Protein AF-I1C2A1-F1 (afdb_monomer)

Radius of gyration: 13.65 Å; Cα contacts (8 Å, |Δi|>4): 162; chains: 1; bounding box: 31×39×34 Å

Secondary structure (DSSP, 8-state):
--TT----SEE--TT-S-GGG--EEEEE-GGGHHHHHHHHHHTT-TTTEEEEEE---SS--HHHHHHHHTT-TT-SEEEEEESS-TTSTTHHHHHHHHTTTSPTT-EEEEE-

Organism: Rhizopus delemar (strain RA 99-880 / ATCC MYA-4621 / FGSC 9543 / NRRL 43880) (NCBI:txid246409)

Solvent-accessible surface area (backbone atoms only — not comparable to full-atom values): 6519 Å² total; per-residue (Å²): 130,59,93,96,60,74,90,59,48,53,43,72,46,85,81,51,88,51,45,75,57,18,40,33,39,36,37,28,55,72,76,60,48,62,57,52,52,52,52,35,56,78,67,69,34,56,60,34,43,43,57,31,37,43,72,37,73,75,73,68,52,61,69,57,50,49,60,56,54,67,57,37,76,56,38,62,37,36,30,49,43,48,76,48,49,70,95,38,79,58,44,78,67,45,52,70,55,49,60,74,75,47,67,86,95,23,74,49,78,49,61,99

Foldseek 3Di:
DDPPDDDDQKDWAPLAPALALAQEEEEEEPDCLVVVVVVCVVVVCSHHYIYMYRDDLPPPPLVSVLVRVVSNPNHQAYEYEDADDCVDDCNVSVVVSVCVRDDPPRYDYDYD

Mean predicted aligned error: 3.26 Å

Nearest PDB structures (foldseek):
  6kma-assembly1_B  TM=9.315E-01  e=1.094E-09  Vibrio vulnificus CMCP6
  6km9-assembly1_A  TM=9.283E-01  e=1.025E-09  Vibrio vulnificus CMCP6
  6kma-assembly2_D  TM=9.267E-01  e=1.846E-09  Vibrio vulnificus CMCP6
  6kma-a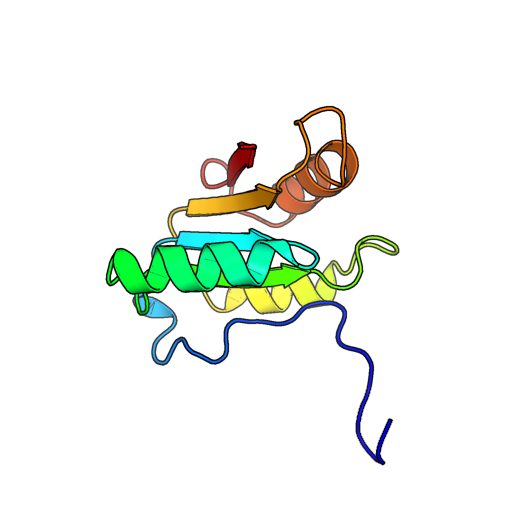ssembly1_A  TM=9.276E-01  e=1.971E-09  Vibrio vulnificus CMCP6
  6kma-assembly2_C  TM=9.287E-01  e=4.320E-09  Vibrio vulnificus CMCP6

InterPro domains:
  IPR011603 2-oxoglutarate dehydrogenase E1 component [PTHR23152] (1-105)
  IPR031717 2-oxoglutarate dehydrogenase E1 component/KDG, C-terminal [PF16870] (1-104)
  IPR042179 Multifunctional 2-oxoglutarate metabolism enzyme, C-terminal domain superfamily [G3DSA:3.40.50.11610] (4-111)

pLDDT: mean 94.22, std 5.79, range [63.91, 98.56]

Structure (mmCIF, N/CA/C/O backbone):
data_AF-I1C2A1-F1
#
_entry.id   AF-I1C2A1-F1
#
loop_
_atom_site.group_PDB
_atom_site.id
_atom_site.type_symbol
_atom_site.label_atom_id
_atom_site.label_alt_id
_atom_site.label_comp_id
_atom_site.label_asym_id
_atom_site.label_entity_id
_atom_site.label_seq_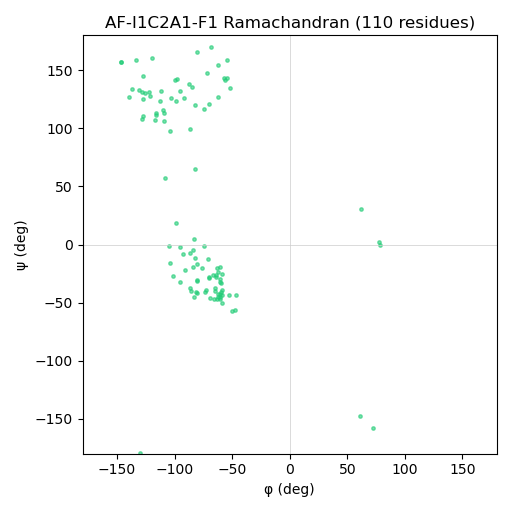id
_atom_site.pdbx_PDB_ins_code
_atom_site.Cartn_x
_atom_site.Cartn_y
_atom_site.Cartn_z
_atom_site.occupancy
_atom_site.B_iso_or_equiv
_atom_site.auth_seq_id
_atom_site.auth_comp_id
_atom_site.auth_asym_id
_atom_site.auth_atom_id
_atom_site.pdbx_PDB_model_num
ATOM 1 N N . MET A 1 1 ? 4.092 -20.909 -12.508 1.00 74.25 1 MET A N 1
ATOM 2 C CA . MET A 1 1 ? 2.698 -20.421 -12.425 1.00 74.25 1 MET A CA 1
ATOM 3 C C . MET A 1 1 ? 1.775 -21.573 -12.773 1.00 74.25 1 MET A C 1
ATOM 5 O O . MET A 1 1 ? 2.049 -22.255 -13.753 1.00 74.25 1 MET A O 1
ATOM 9 N N . GLY A 1 2 ? 0.771 -21.849 -11.939 1.00 92.56 2 GLY A N 1
ATOM 10 C CA . GLY A 1 2 ? -0.219 -22.896 -12.210 1.00 92.56 2 GLY A CA 1
ATOM 11 C C . GLY A 1 2 ? -1.309 -22.411 -13.177 1.00 92.56 2 GLY A C 1
ATOM 12 O O . GLY A 1 2 ? -1.424 -21.200 -13.399 1.00 92.56 2 GLY A O 1
ATOM 13 N N . PRO A 1 3 ? -2.119 -23.318 -13.747 1.00 95.44 3 PRO A N 1
ATOM 14 C CA . PRO A 1 3 ? -3.258 -22.941 -14.581 1.00 95.44 3 PRO A CA 1
ATOM 15 C C . PRO A 1 3 ? -4.175 -21.933 -13.869 1.00 95.44 3 PRO A C 1
ATOM 17 O O . PRO A 1 3 ? -4.473 -22.098 -12.689 1.00 95.44 3 PRO A O 1
ATOM 20 N N . GLY A 1 4 ? -4.597 -20.877 -14.572 1.00 94.38 4 GLY A N 1
ATOM 21 C CA . GLY A 1 4 ? -5.476 -19.833 -14.022 1.00 94.38 4 GLY A CA 1
ATOM 22 C C . GLY A 1 4 ? -4.800 -18.796 -13.116 1.00 94.38 4 GLY A C 1
ATOM 23 O O . GLY A 1 4 ? -5.485 -17.916 -12.607 1.00 94.38 4 GLY A O 1
ATOM 24 N N . THR A 1 5 ? -3.479 -18.859 -12.920 1.00 96.44 5 THR A N 1
ATOM 25 C CA . THR A 1 5 ? -2.744 -17.845 -12.145 1.00 96.44 5 THR A CA 1
ATOM 26 C C . THR A 1 5 ? -2.084 -16.824 -13.066 1.00 96.44 5 THR A C 1
ATOM 28 O O . THR A 1 5 ? -1.569 -17.173 -14.128 1.00 96.44 5 THR A O 1
ATOM 31 N N . SER A 1 6 ? -2.073 -15.561 -12.647 1.00 96.19 6 SER A N 1
ATOM 32 C CA . SER A 1 6 ? -1.363 -14.467 -13.309 1.00 96.19 6 SER A CA 1
ATOM 33 C C . SER A 1 6 ? -0.586 -13.657 -12.278 1.00 96.19 6 SER A C 1
ATOM 35 O O . SER A 1 6 ? -0.911 -13.680 -11.088 1.00 96.19 6 SER A O 1
ATOM 37 N N . PHE A 1 7 ? 0.426 -12.923 -12.735 1.00 96.75 7 PHE A N 1
ATOM 38 C CA . PHE A 1 7 ? 1.000 -11.853 -11.932 1.00 96.75 7 PHE A CA 1
ATOM 39 C C . PHE A 1 7 ? -0.098 -10.847 -11.551 1.00 96.75 7 PHE A C 1
ATOM 41 O O . PHE A 1 7 ? -1.022 -10.604 -12.333 1.00 96.75 7 PHE A O 1
ATOM 48 N N . GLN A 1 8 ? -0.008 -10.321 -10.334 1.00 97.38 8 GLN A N 1
ATOM 49 C CA . GLN A 1 8 ? -0.938 -9.343 -9.784 1.00 97.38 8 GLN A CA 1
ATOM 50 C C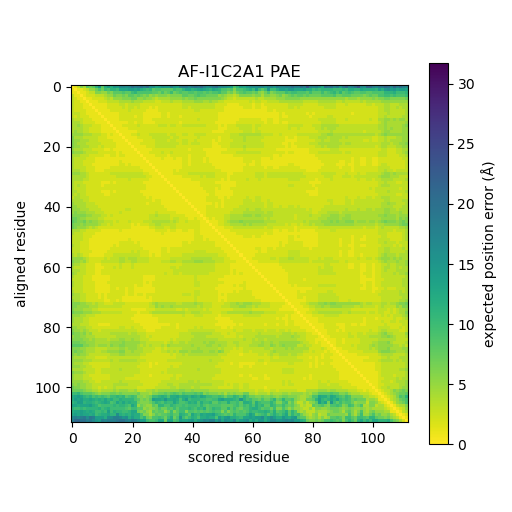 . GLN A 1 8 ? -0.143 -8.061 -9.508 1.00 97.38 8 GLN A C 1
ATOM 52 O O . GLN A 1 8 ? 0.646 -8.052 -8.563 1.00 97.38 8 GLN A O 1
ATOM 57 N N . PRO A 1 9 ? -0.320 -6.995 -10.310 1.00 98.06 9 PRO A N 1
ATOM 58 C CA . PRO A 1 9 ? 0.416 -5.738 -10.145 1.00 98.06 9 PRO A CA 1
ATOM 59 C C . PRO A 1 9 ? 0.191 -5.066 -8.786 1.00 98.06 9 PRO A C 1
ATOM 61 O O . PRO A 1 9 ? 1.067 -4.375 -8.267 1.00 98.06 9 PRO A O 1
ATOM 64 N N . VAL A 1 10 ? -0.994 -5.279 -8.212 1.00 98.50 10 VAL A N 1
ATOM 65 C CA . VAL A 1 10 ? -1.402 -4.789 -6.897 1.00 98.50 10 VAL A CA 1
ATOM 66 C C . VAL A 1 10 ? -1.997 -5.954 -6.124 1.00 98.50 10 VAL A C 1
ATOM 68 O O . VAL A 1 10 ? -2.838 -6.687 -6.644 1.00 98.50 10 VAL A O 1
ATOM 71 N N . LEU A 1 11 ? -1.578 -6.106 -4.875 1.00 98.38 11 LEU A N 1
ATOM 72 C CA . LEU A 1 11 ? -2.138 -7.070 -3.942 1.00 98.38 11 LEU A CA 1
ATOM 73 C C . LEU A 1 11 ? -2.784 -6.314 -2.787 1.00 98.38 11 LEU A C 1
ATOM 75 O O . LEU A 1 11 ? -2.102 -5.661 -1.996 1.00 98.38 11 LEU A O 1
ATOM 79 N N . GLY A 1 12 ? -4.110 -6.395 -2.726 1.00 98.00 12 GLY A N 1
ATOM 80 C CA . GLY A 1 12 ? -4.899 -5.869 -1.620 1.00 98.00 12 GLY A CA 1
ATOM 81 C C . GLY A 1 12 ? -4.685 -6.640 -0.321 1.00 98.00 12 GLY A C 1
ATOM 82 O O . GLY A 1 12 ? -4.095 -7.724 -0.301 1.00 98.00 12 GLY A O 1
ATOM 83 N N . ASP A 1 13 ? -5.211 -6.092 0.769 1.00 97.81 13 ASP A N 1
ATOM 84 C CA . ASP A 1 13 ? -5.104 -6.716 2.082 1.00 97.81 13 ASP A CA 1
ATOM 85 C C . ASP A 1 13 ? -6.239 -7.721 2.316 1.00 97.81 13 ASP A C 1
ATOM 87 O O . ASP A 1 13 ? -7.355 -7.350 2.683 1.00 97.81 13 ASP A O 1
ATOM 91 N N . SER A 1 14 ? -5.956 -9.012 2.129 1.00 95.69 14 SER A N 1
ATOM 92 C CA . SER A 1 14 ? -6.938 -10.084 2.341 1.00 95.69 14 SER A CA 1
ATOM 93 C C . SER A 1 14 ? -7.231 -10.382 3.814 1.00 95.69 14 SER A C 1
ATOM 95 O O . SER A 1 14 ? -8.007 -11.289 4.100 1.00 95.69 14 SER A O 1
ATOM 97 N N . THR A 1 15 ? -6.581 -9.686 4.752 1.00 95.75 15 THR A N 1
ATOM 98 C CA . THR A 1 15 ? -6.812 -9.859 6.193 1.00 95.75 15 THR A CA 1
ATOM 99 C C . THR A 1 15 ? -7.860 -8.900 6.758 1.00 95.75 15 THR A C 1
ATOM 101 O O . THR A 1 15 ? -8.246 -9.069 7.914 1.00 95.75 15 THR A O 1
ATOM 104 N N . ILE A 1 16 ? -8.320 -7.932 5.954 1.00 97.31 16 ILE A N 1
ATOM 105 C CA . ILE A 1 16 ? -9.418 -7.017 6.280 1.00 97.31 16 ILE A CA 1
ATOM 106 C C . ILE A 1 16 ? -10.754 -7.706 6.002 1.00 97.31 16 ILE A C 1
ATOM 108 O O . ILE A 1 16 ? -11.039 -8.073 4.863 1.00 97.31 16 ILE A O 1
ATOM 112 N N . GLU A 1 17 ? -11.582 -7.844 7.036 1.00 95.62 17 GLU A N 1
ATOM 113 C CA . GLU A 1 17 ? -12.921 -8.440 6.921 1.00 95.62 17 GLU A CA 1
ATOM 114 C C . GLU A 1 17 ? -13.987 -7.405 6.528 1.00 95.62 17 GLU A C 1
ATOM 116 O O . GLU A 1 17 ? -14.863 -7.700 5.716 1.00 95.62 17 GLU A O 1
ATOM 121 N N . ASP A 1 18 ? -13.882 -6.180 7.053 1.00 96.62 18 ASP A N 1
ATOM 122 C CA . ASP A 1 18 ? -14.795 -5.070 6.772 1.00 96.62 18 ASP A CA 1
ATOM 123 C C . ASP A 1 18 ? -14.006 -3.824 6.349 1.00 96.62 18 ASP A C 1
ATOM 125 O O . ASP A 1 18 ? -13.358 -3.157 7.158 1.00 96.62 18 ASP A O 1
ATOM 129 N N . THR A 1 19 ? -14.071 -3.483 5.061 1.00 96.81 19 THR A N 1
ATOM 130 C CA . THR A 1 19 ? -13.347 -2.330 4.511 1.00 96.81 19 THR A CA 1
ATOM 131 C C . THR A 1 19 ? -13.915 -0.985 4.964 1.00 96.81 19 THR A C 1
ATOM 133 O O . THR A 1 19 ? -13.248 0.036 4.788 1.00 96.81 19 THR A O 1
ATOM 136 N N . SER A 1 20 ? -15.109 -0.954 5.567 1.00 96.44 20 SER A N 1
ATOM 137 C CA . SER A 1 20 ? -15.702 0.268 6.119 1.00 96.44 20 SER A CA 1
ATOM 138 C C . SER A 1 20 ? -15.076 0.697 7.452 1.00 96.44 20 SER A C 1
ATOM 140 O O . SER A 1 20 ? -15.148 1.876 7.790 1.00 96.44 20 SER A O 1
ATOM 142 N N . GLN A 1 21 ? -14.411 -0.221 8.167 1.00 96.94 21 GLN A N 1
ATOM 143 C CA . GLN A 1 21 ? -13.662 0.072 9.399 1.00 96.94 21 GLN A CA 1
ATOM 144 C C . GLN A 1 21 ? -12.258 0.627 9.128 1.00 96.94 21 GLN A C 1
ATOM 146 O O . GLN A 1 21 ? -11.585 1.108 10.043 1.00 96.94 21 GLN A O 1
ATOM 151 N N . VAL A 1 22 ? -11.793 0.552 7.878 1.00 97.81 22 VAL A N 1
ATOM 152 C CA . VAL A 1 22 ? -10.446 0.979 7.510 1.00 97.81 22 VAL A CA 1
ATOM 153 C C . VAL A 1 22 ? -10.369 2.500 7.496 1.00 97.81 22 VAL A C 1
ATOM 155 O O . VAL A 1 22 ? -10.987 3.172 6.674 1.00 97.81 22 VAL A O 1
ATOM 158 N N . GLU A 1 23 ? -9.537 3.034 8.383 1.00 96.62 23 GLU A N 1
ATOM 159 C CA . GLU A 1 23 ? -9.247 4.463 8.502 1.00 96.62 23 GLU A CA 1
ATOM 160 C C . GLU A 1 23 ? -7.978 4.833 7.724 1.00 96.62 23 GLU A C 1
ATOM 162 O O . GLU A 1 23 ? -7.883 5.934 7.175 1.00 96.62 23 GLU A O 1
ATOM 167 N N . LYS A 1 24 ? -7.015 3.903 7.643 1.00 96.62 24 LYS A N 1
ATOM 168 C CA . LYS A 1 24 ? -5.711 4.110 7.006 1.00 96.62 24 LYS A CA 1
ATOM 169 C C . LYS A 1 24 ? -5.383 3.017 5.993 1.00 96.62 24 LYS A C 1
ATOM 171 O O . LYS A 1 24 ? -5.421 1.833 6.318 1.00 96.62 24 LYS A O 1
ATOM 176 N N . VAL A 1 25 ? -4.963 3.411 4.796 1.00 97.69 25 VAL A N 1
ATOM 177 C CA . VAL A 1 25 ? -4.430 2.499 3.773 1.00 97.69 25 VAL A CA 1
ATOM 178 C C . VAL A 1 25 ? -2.948 2.786 3.579 1.00 97.69 25 VAL A C 1
ATOM 180 O O . VAL A 1 25 ? -2.570 3.911 3.270 1.00 97.69 25 VAL A O 1
ATOM 183 N N . VAL A 1 26 ? -2.096 1.780 3.749 1.00 97.81 26 VAL A N 1
ATOM 184 C CA . VAL A 1 26 ? -0.646 1.905 3.569 1.00 97.81 26 VAL A CA 1
ATOM 185 C C . VAL A 1 26 ? -0.225 1.137 2.324 1.00 97.81 26 VAL A C 1
ATOM 187 O O . VAL A 1 26 ? -0.341 -0.084 2.266 1.00 97.81 26 VAL A O 1
ATOM 190 N N . PHE A 1 27 ? 0.286 1.862 1.336 1.00 98.00 27 PHE A N 1
ATOM 191 C CA . PHE A 1 27 ? 0.942 1.324 0.156 1.00 98.00 27 PHE A CA 1
ATOM 192 C C . PHE A 1 27 ? 2.414 1.048 0.443 1.00 98.00 27 PHE A C 1
ATOM 194 O O . PHE A 1 27 ? 3.115 1.887 1.009 1.00 98.00 27 PHE A O 1
ATOM 201 N N . VAL A 1 28 ? 2.893 -0.108 -0.000 1.00 97.81 28 VAL A N 1
ATOM 202 C CA . VAL A 1 28 ? 4.291 -0.529 0.141 1.00 97.81 28 VAL A CA 1
ATOM 203 C C . VAL A 1 28 ? 4.706 -1.370 -1.063 1.00 97.81 28 VAL A C 1
ATOM 205 O O . VAL A 1 28 ? 3.863 -1.967 -1.730 1.00 97.81 28 VAL A O 1
ATOM 208 N N . SER A 1 29 ? 6.004 -1.443 -1.348 1.00 97.38 29 SER A N 1
ATOM 209 C CA . SER A 1 29 ? 6.558 -2.380 -2.328 1.00 97.38 29 SER A CA 1
ATOM 210 C C . SER A 1 29 ? 7.702 -3.184 -1.714 1.00 97.38 29 SER A C 1
ATOM 212 O O . SER A 1 29 ? 8.453 -2.686 -0.875 1.00 97.38 29 SER A O 1
ATOM 214 N N . GLY A 1 30 ? 7.827 -4.446 -2.123 1.00 95.69 30 GLY 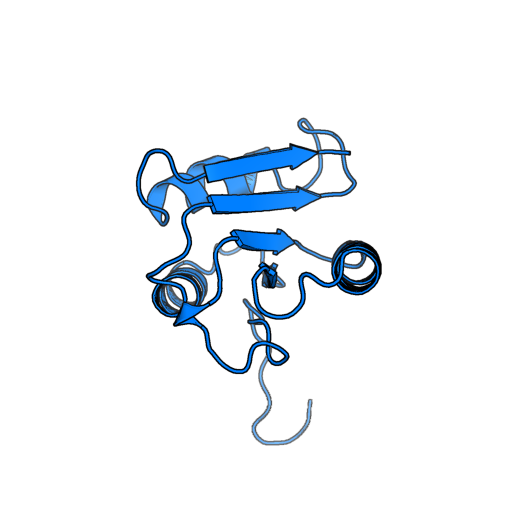A N 1
ATOM 215 C CA . GLY A 1 30 ? 8.902 -5.331 -1.686 1.00 95.69 30 GLY A CA 1
ATOM 216 C C . GLY A 1 30 ? 8.793 -5.812 -0.233 1.00 95.69 30 GLY A C 1
ATOM 217 O O . GLY A 1 30 ? 7.722 -5.866 0.374 1.00 95.69 30 GLY A O 1
ATOM 218 N N . LYS A 1 31 ? 9.941 -6.215 0.325 1.00 95.88 31 LYS A N 1
ATOM 219 C CA . LYS A 1 31 ? 10.045 -6.920 1.618 1.00 95.88 31 LYS A CA 1
ATOM 220 C C . LYS A 1 31 ? 9.553 -6.114 2.826 1.00 95.88 31 LYS A C 1
ATOM 222 O O . LYS A 1 31 ? 9.172 -6.720 3.823 1.00 95.88 31 LYS A O 1
ATOM 227 N N . PHE A 1 32 ? 9.543 -4.781 2.746 1.00 95.56 32 PHE A N 1
ATOM 228 C CA . PHE A 1 32 ? 9.195 -3.922 3.882 1.00 95.56 32 PHE A CA 1
ATOM 229 C C . PHE A 1 32 ? 7.743 -4.121 4.348 1.00 95.56 32 PHE A C 1
ATOM 231 O O . PHE A 1 32 ? 7.420 -3.895 5.511 1.00 95.56 32 PHE A O 1
ATOM 238 N N . TYR A 1 33 ? 6.890 -4.675 3.479 1.00 97.56 33 TYR A N 1
ATOM 239 C CA . TYR A 1 33 ? 5.562 -5.169 3.835 1.00 97.56 33 TYR A CA 1
ATOM 240 C C . TYR A 1 33 ? 5.552 -6.037 5.105 1.00 97.56 33 TYR A C 1
ATOM 242 O O . TYR A 1 33 ? 4.688 -5.857 5.958 1.00 97.56 33 TYR A O 1
ATOM 250 N N . TYR A 1 34 ? 6.509 -6.955 5.266 1.00 97.00 34 TYR A N 1
ATOM 251 C CA . TYR A 1 34 ? 6.508 -7.880 6.404 1.00 97.00 34 TYR A CA 1
ATOM 252 C C . TYR A 1 34 ? 6.817 -7.191 7.736 1.00 97.00 34 TYR A C 1
ATOM 254 O O . TYR A 1 34 ? 6.331 -7.632 8.778 1.00 97.00 34 TYR A O 1
ATOM 262 N N . ASP A 1 35 ? 7.589 -6.105 7.713 1.00 96.31 35 ASP A N 1
ATOM 263 C CA . ASP A 1 35 ? 7.833 -5.298 8.907 1.00 96.31 35 ASP A CA 1
ATOM 264 C C . ASP A 1 35 ? 6.579 -4.498 9.277 1.00 96.31 35 ASP A C 1
ATOM 266 O O . ASP A 1 35 ? 6.207 -4.447 10.448 1.00 96.31 35 ASP A O 1
ATOM 270 N N . LEU A 1 36 ? 5.858 -3.973 8.278 1.00 96.50 36 LEU A N 1
ATOM 271 C CA . LEU A 1 36 ? 4.573 -3.298 8.485 1.00 96.50 36 LEU A CA 1
ATOM 272 C C . LEU A 1 36 ? 3.487 -4.242 9.018 1.00 96.50 36 LEU A C 1
ATOM 274 O O . LEU A 1 36 ? 2.703 -3.832 9.871 1.00 96.50 36 LEU A O 1
ATOM 278 N N . VAL A 1 37 ? 3.447 -5.503 8.570 1.00 97.31 37 VAL A N 1
ATOM 279 C CA . VAL A 1 37 ? 2.521 -6.517 9.110 1.00 97.31 37 VAL A CA 1
ATOM 280 C C . VAL A 1 37 ? 2.757 -6.712 10.607 1.00 97.31 37 VAL A C 1
ATOM 282 O O . VAL A 1 37 ? 1.810 -6.603 11.386 1.00 97.31 37 VAL A O 1
ATOM 285 N N . LYS A 1 38 ? 4.014 -6.930 11.018 1.00 96.81 38 LYS A N 1
ATOM 286 C CA . LYS A 1 38 ? 4.376 -7.107 12.434 1.00 96.81 38 LYS A CA 1
ATOM 287 C C . LYS A 1 38 ? 4.031 -5.874 13.263 1.00 96.81 38 LYS A C 1
ATOM 289 O O . LYS A 1 38 ? 3.464 -6.005 14.343 1.00 96.81 38 LYS A O 1
ATOM 294 N N . GLU A 1 39 ? 4.350 -4.685 12.759 1.00 95.31 39 GLU A N 1
ATOM 295 C CA . GLU A 1 39 ? 4.052 -3.426 13.446 1.00 95.31 39 GLU A CA 1
ATOM 296 C C . GLU A 1 39 ? 2.540 -3.230 13.622 1.00 95.31 39 GLU A C 1
ATOM 298 O O . GLU A 1 39 ? 2.067 -2.888 14.707 1.00 95.31 39 GLU A O 1
ATOM 303 N N . ARG A 1 40 ? 1.754 -3.491 12.571 1.00 96.75 40 ARG A N 1
ATOM 304 C CA . ARG A 1 40 ? 0.291 -3.399 12.617 1.00 96.75 40 ARG A CA 1
ATOM 305 C C . ARG A 1 40 ? -0.305 -4.355 13.650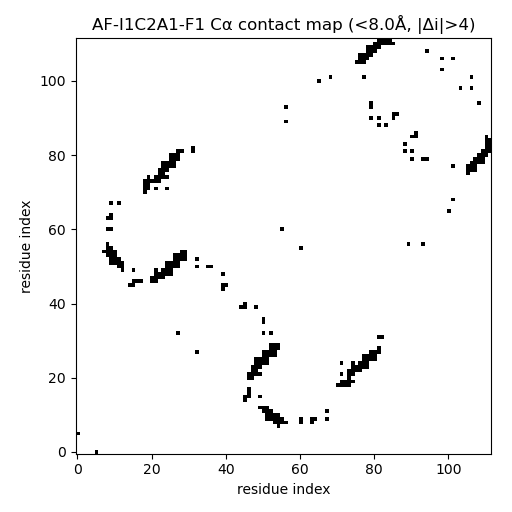 1.00 96.75 40 ARG A C 1
ATOM 307 O O . ARG A 1 40 ? -1.218 -3.961 14.377 1.00 96.75 40 ARG A O 1
ATOM 314 N N . GLU A 1 41 ? 0.195 -5.589 13.710 1.00 96.06 41 GLU A N 1
ATOM 315 C CA . GLU A 1 41 ? -0.227 -6.591 14.695 1.00 96.06 41 GLU A CA 1
ATOM 316 C C . GLU A 1 41 ? 0.099 -6.149 16.124 1.00 96.06 41 GLU A C 1
ATOM 318 O O . GLU A 1 41 ? -0.780 -6.168 16.982 1.00 96.06 41 GLU A O 1
ATOM 323 N N . GLN A 1 42 ? 1.321 -5.667 16.370 1.00 97.00 42 GLN A N 1
ATOM 324 C CA . GLN A 1 42 ? 1.739 -5.165 17.684 1.00 97.00 42 GLN A CA 1
ATOM 325 C C . GLN A 1 42 ? 0.884 -3.989 18.166 1.00 97.00 42 GLN A C 1
ATOM 327 O O . GLN A 1 42 ? 0.622 -3.861 19.360 1.00 97.00 42 GLN A O 1
ATOM 332 N N . ARG A 1 43 ? 0.415 -3.146 17.240 1.00 95.88 43 ARG A N 1
ATOM 333 C CA . ARG A 1 43 ? -0.477 -2.017 17.543 1.00 95.88 43 ARG A CA 1
ATOM 334 C C . ARG A 1 43 ? -1.956 -2.393 17.631 1.00 95.88 43 ARG A C 1
ATOM 336 O O . ARG A 1 43 ? -2.767 -1.520 17.924 1.00 95.88 43 ARG A O 1
ATOM 343 N N . GLY A 1 44 ? -2.332 -3.642 17.344 1.00 95.44 44 GLY A N 1
ATOM 344 C CA . GLY A 1 44 ? -3.734 -4.065 17.320 1.00 95.44 44 GLY A CA 1
ATOM 345 C C . GLY A 1 44 ? -4.577 -3.324 16.275 1.00 95.44 44 GLY A C 1
ATOM 346 O O . GLY A 1 44 ? -5.763 -3.100 16.487 1.00 95.44 44 GLY A O 1
ATOM 347 N N . MET A 1 45 ? -3.976 -2.906 15.155 1.00 95.25 45 MET A N 1
ATOM 348 C CA . MET A 1 45 ? -4.636 -2.076 14.133 1.00 95.25 45 MET A CA 1
ATOM 349 C C . MET A 1 45 ? -5.151 -2.877 12.931 1.00 95.25 45 MET A C 1
ATOM 351 O O . MET A 1 45 ? -5.389 -2.295 11.873 1.00 95.25 45 MET A O 1
ATOM 355 N N . LYS A 1 46 ? -5.306 -4.200 13.064 1.00 93.25 46 LYS A N 1
ATOM 356 C CA . LYS A 1 46 ? -5.639 -5.095 11.945 1.00 93.25 46 LYS A CA 1
ATOM 357 C C . LYS A 1 46 ? -6.883 -4.637 11.179 1.00 93.25 46 LYS A C 1
ATOM 359 O O . LYS A 1 46 ? -6.820 -4.581 9.963 1.00 93.25 46 LYS A O 1
ATOM 364 N N . ASP A 1 47 ? -7.938 -4.220 11.875 1.00 94.81 47 ASP A N 1
ATOM 365 C CA . ASP A 1 47 ? -9.222 -3.865 11.245 1.00 94.81 47 ASP A CA 1
ATOM 366 C C . ASP A 1 47 ? -9.265 -2.422 10.715 1.00 94.81 47 ASP A C 1
ATOM 368 O O . ASP A 1 47 ? -10.084 -2.084 9.865 1.00 94.81 47 ASP A O 1
ATOM 372 N N . ARG A 1 48 ? -8.366 -1.558 11.207 1.00 96.62 48 ARG A N 1
ATOM 373 C CA . ARG A 1 48 ? -8.356 -0.111 10.917 1.00 96.62 48 ARG A CA 1
ATOM 374 C C . ARG A 1 48 ? -7.274 0.302 9.923 1.00 96.62 48 ARG A C 1
ATOM 376 O O . ARG A 1 48 ? -7.324 1.415 9.397 1.00 96.62 48 ARG A O 1
ATOM 383 N N . MET A 1 49 ? -6.289 -0.564 9.679 1.00 97.56 49 MET A N 1
ATOM 384 C CA . MET A 1 49 ? -5.147 -0.298 8.808 1.00 97.56 49 MET A CA 1
ATOM 385 C C . MET A 1 49 ? -4.977 -1.405 7.762 1.00 97.56 49 MET A C 1
ATOM 387 O O . MET A 1 49 ? -4.549 -2.516 8.082 1.00 97.56 49 MET A O 1
ATOM 391 N N . ALA A 1 50 ? -5.242 -1.075 6.500 1.00 98.31 50 ALA A N 1
ATOM 392 C CA . ALA A 1 50 ? -4.996 -1.965 5.371 1.00 98.31 50 ALA A CA 1
ATOM 393 C C . ALA A 1 50 ? -3.559 -1.809 4.852 1.00 98.31 50 ALA A C 1
ATOM 395 O O . ALA A 1 50 ? -3.065 -0.689 4.712 1.00 98.31 50 ALA A O 1
ATOM 396 N N . LEU A 1 51 ? -2.903 -2.924 4.531 1.00 98.38 51 LEU A N 1
ATOM 397 C CA . LEU A 1 51 ? -1.583 -2.963 3.902 1.00 98.38 51 LEU A CA 1
ATOM 398 C C . LEU A 1 51 ? -1.710 -3.445 2.452 1.00 98.38 51 LEU A C 1
ATOM 400 O O . LEU A 1 51 ? -1.912 -4.631 2.196 1.00 98.38 51 LEU A O 1
ATOM 404 N N . VAL A 1 52 ? -1.561 -2.526 1.500 1.00 98.38 52 VAL A N 1
ATOM 405 C CA . VAL A 1 52 ? -1.669 -2.795 0.061 1.00 98.38 52 VAL A CA 1
ATOM 406 C C . VAL A 1 52 ? -0.276 -2.850 -0.553 1.00 98.38 52 VAL A C 1
ATOM 408 O O . VAL A 1 52 ? 0.508 -1.905 -0.439 1.00 98.38 52 VAL A O 1
ATOM 411 N N . ARG A 1 53 ? 0.041 -3.944 -1.246 1.00 98.56 53 ARG A N 1
ATOM 412 C CA . ARG A 1 53 ? 1.336 -4.101 -1.916 1.00 98.56 53 ARG A CA 1
ATOM 413 C C . ARG A 1 53 ? 1.240 -3.702 -3.378 1.00 98.56 53 ARG A C 1
ATOM 415 O O . ARG A 1 53 ? 0.343 -4.146 -4.092 1.00 98.56 53 ARG A O 1
ATOM 422 N N . ILE A 1 54 ? 2.190 -2.893 -3.823 1.00 98.25 54 ILE A N 1
ATOM 423 C CA . ILE A 1 54 ? 2.364 -2.514 -5.223 1.00 98.25 54 ILE A CA 1
ATOM 424 C C . ILE A 1 54 ? 3.556 -3.311 -5.754 1.00 98.25 54 ILE A C 1
ATOM 426 O O . ILE A 1 54 ? 4.714 -2.969 -5.506 1.00 98.25 54 ILE A O 1
ATOM 430 N N . GLU A 1 55 ? 3.256 -4.422 -6.425 1.00 98.25 55 GLU A N 1
ATOM 431 C CA . GLU A 1 55 ? 4.247 -5.362 -6.964 1.00 98.25 55 GLU A CA 1
ATOM 432 C C . GLU A 1 55 ? 4.832 -4.866 -8.289 1.00 98.25 55 GLU A C 1
ATOM 434 O O . GLU A 1 55 ? 5.993 -5.128 -8.594 1.00 98.25 55 GLU A O 1
ATOM 439 N N . GLU A 1 56 ? 4.043 -4.126 -9.071 1.00 98.00 56 GLU A N 1
ATOM 440 C CA . GLU A 1 56 ? 4.489 -3.486 -10.307 1.00 98.00 56 GLU A CA 1
ATOM 441 C C . GLU A 1 56 ? 4.563 -1.975 -10.120 1.00 98.00 56 GLU A C 1
ATOM 443 O O . GLU A 1 56 ? 3.551 -1.300 -9.949 1.00 98.00 56 GLU A O 1
ATOM 448 N N . LEU A 1 57 ? 5.774 -1.423 -10.157 1.00 96.75 57 LEU A N 1
ATOM 449 C CA . LEU A 1 57 ? 5.958 0.028 -10.136 1.00 96.75 57 LEU A CA 1
ATOM 450 C C . LEU A 1 57 ? 5.860 0.613 -11.549 1.00 96.75 57 LEU A C 1
ATOM 452 O O . LEU A 1 57 ? 5.286 1.683 -11.739 1.00 96.75 57 LEU A O 1
ATOM 456 N N . SER A 1 58 ? 6.420 -0.083 -12.544 1.00 95.94 58 SER A N 1
ATOM 457 C CA . SER A 1 58 ? 6.436 0.352 -13.940 1.00 95.94 58 SER A CA 1
ATOM 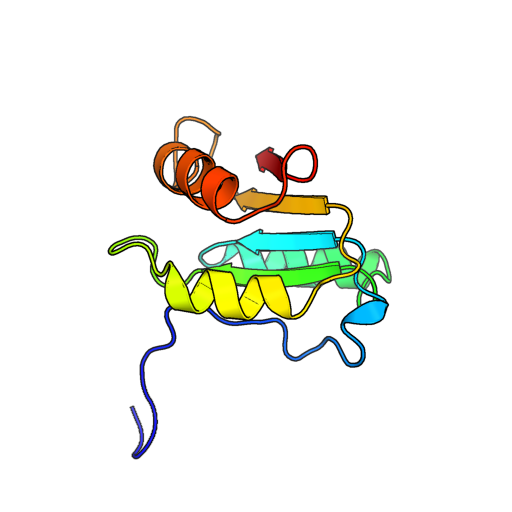458 C C . SER A 1 58 ? 6.175 -0.830 -14.886 1.00 95.94 58 SER A C 1
ATOM 460 O O . SER A 1 58 ? 6.938 -1.795 -14.827 1.00 95.94 58 SER A O 1
ATOM 462 N N . PRO A 1 59 ? 5.192 -0.734 -15.804 1.00 96.44 59 PRO A N 1
ATOM 463 C CA . PRO A 1 59 ? 4.282 0.402 -15.999 1.00 96.44 59 PRO A CA 1
ATOM 464 C C . PRO A 1 59 ? 3.400 0.661 -14.766 1.00 96.44 59 PRO A C 1
ATOM 466 O O . PRO A 1 59 ? 3.191 -0.219 -13.946 1.00 96.44 59 PRO A O 1
ATOM 469 N N . PHE A 1 60 ? 2.937 1.901 -14.583 1.00 97.56 60 PHE A N 1
ATOM 470 C CA . PHE A 1 60 ? 2.163 2.254 -13.388 1.00 97.56 60 PHE A CA 1
ATOM 471 C C . PHE A 1 60 ? 0.769 1.589 -13.425 1.00 97.56 60 PHE A C 1
ATOM 473 O O . PHE A 1 60 ? 0.002 1.895 -14.349 1.00 97.56 60 PHE A O 1
ATOM 480 N N . PRO A 1 61 ? 0.395 0.754 -12.433 1.00 97.62 61 PRO A N 1
ATOM 481 C CA . PRO A 1 61 ? -0.828 -0.055 -12.459 1.00 97.62 61 PRO A CA 1
ATOM 482 C C . PRO A 1 61 ? -2.059 0.757 -12.027 1.00 97.62 61 PRO A C 1
ATOM 484 O O . PRO A 1 61 ? -2.669 0.546 -10.976 1.00 97.62 61 PRO A O 1
ATOM 487 N N . LYS A 1 62 ? -2.405 1.768 -12.831 1.00 97.56 62 LYS A N 1
ATOM 488 C CA . LYS A 1 62 ? -3.434 2.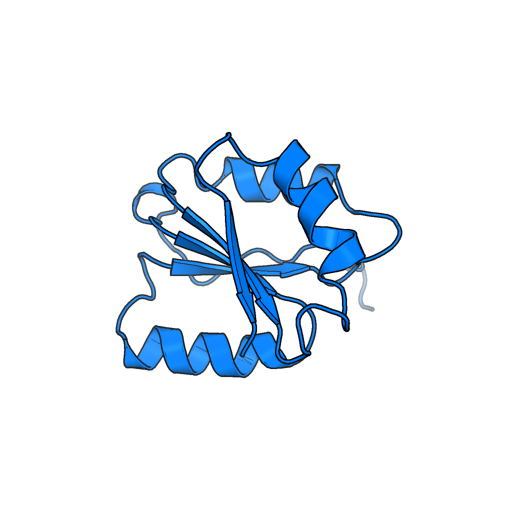767 -12.507 1.00 97.56 62 LYS A CA 1
ATOM 489 C C . LYS A 1 62 ? -4.809 2.150 -12.244 1.00 97.56 62 LYS A C 1
ATOM 491 O O . LYS A 1 62 ? -5.511 2.591 -11.336 1.00 97.56 62 LYS A O 1
ATOM 496 N N . ASN A 1 63 ? -5.221 1.185 -13.064 1.00 97.44 63 ASN A N 1
ATOM 497 C CA . ASN A 1 63 ? -6.573 0.627 -13.006 1.00 97.44 63 ASN A CA 1
ATOM 498 C C . ASN A 1 63 ? -6.744 -0.274 -11.782 1.00 97.44 63 ASN A C 1
ATOM 500 O O . ASN A 1 63 ? -7.775 -0.229 -11.116 1.00 97.44 63 ASN A O 1
ATOM 504 N N . GLU A 1 64 ? -5.724 -1.066 -11.482 1.00 97.94 64 GLU A N 1
ATOM 505 C CA . GLU A 1 64 ? -5.641 -1.966 -10.341 1.00 97.94 64 GLU A CA 1
ATOM 506 C C . GLU A 1 64 ? -5.625 -1.162 -9.039 1.00 97.94 64 GLU A C 1
ATOM 508 O O . GLU A 1 64 ? -6.429 -1.433 -8.150 1.00 97.94 64 GLU A O 1
ATOM 513 N N . LEU A 1 65 ? -4.803 -0.106 -8.960 1.00 97.31 65 LEU A N 1
ATOM 514 C CA . LEU A 1 65 ? -4.775 0.782 -7.796 1.00 97.31 65 LEU A CA 1
ATOM 515 C C . LEU A 1 65 ? -6.099 1.501 -7.578 1.00 97.31 65 LEU A C 1
ATOM 517 O O . LEU A 1 65 ? -6.556 1.589 -6.443 1.00 97.31 65 LEU A O 1
ATOM 521 N N . LYS A 1 66 ? -6.736 1.997 -8.644 1.00 96.56 66 LYS A N 1
ATOM 522 C CA . LYS A 1 66 ? -8.034 2.667 -8.520 1.00 96.56 66 LYS A CA 1
ATOM 523 C C . LYS A 1 66 ? -9.093 1.720 -7.949 1.00 96.56 66 LYS A C 1
ATOM 525 O O . LYS A 1 66 ? -9.773 2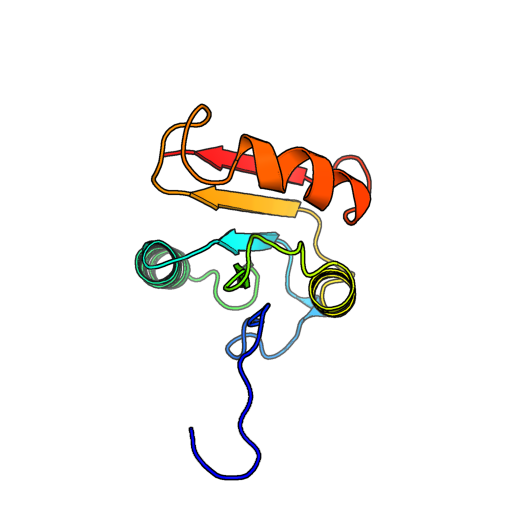.088 -6.998 1.00 96.56 66 LYS A O 1
ATOM 530 N N . LYS A 1 67 ? -9.178 0.494 -8.479 1.00 97.19 67 LYS A N 1
ATOM 531 C CA . LYS A 1 67 ? -10.085 -0.545 -7.965 1.00 97.19 67 LYS A CA 1
ATOM 532 C C . LYS A 1 67 ? -9.807 -0.879 -6.501 1.00 97.19 67 LYS A C 1
ATOM 534 O O . LYS A 1 67 ? -10.744 -1.113 -5.750 1.00 97.19 67 LYS A O 1
ATOM 539 N N . GLU A 1 68 ? -8.538 -0.918 -6.101 1.00 97.62 68 GLU A N 1
ATOM 540 C CA . GLU A 1 68 ? -8.164 -1.196 -4.714 1.00 97.62 68 GLU A CA 1
ATOM 541 C C . GLU A 1 68 ? -8.545 -0.042 -3.779 1.00 97.62 68 GLU A C 1
ATOM 543 O O . GLU A 1 68 ? -9.167 -0.269 -2.746 1.00 97.62 68 GLU A O 1
ATOM 548 N N . ILE A 1 69 ? -8.251 1.202 -4.167 1.00 95.88 69 ILE A N 1
ATOM 549 C CA . ILE A 1 69 ? -8.606 2.413 -3.410 1.00 95.88 69 ILE A CA 1
ATOM 550 C C . ILE A 1 69 ? -10.126 2.520 -3.217 1.00 95.88 69 ILE A C 1
ATOM 552 O O . ILE A 1 69 ? -10.581 2.857 -2.125 1.00 95.88 69 ILE A O 1
ATOM 556 N N . GLU A 1 70 ? -10.918 2.191 -4.243 1.00 95.88 70 GLU A N 1
ATOM 557 C CA . GLU A 1 70 ? -12.388 2.242 -4.203 1.00 95.88 70 GLU A CA 1
ATOM 558 C C . GLU A 1 70 ? -13.014 1.316 -3.143 1.00 95.88 70 GLU A C 1
ATOM 560 O O . GLU A 1 70 ? -14.151 1.558 -2.729 1.00 95.88 70 GLU A O 1
ATOM 565 N N . LYS A 1 71 ? -12.285 0.301 -2.653 1.00 96.75 71 LYS A N 1
ATOM 566 C CA . LYS A 1 71 ? -12.742 -0.568 -1.555 1.00 96.75 71 LYS A CA 1
ATOM 567 C C . LYS A 1 71 ? -12.780 0.148 -0.204 1.00 96.75 71 LYS A C 1
ATOM 569 O O . LYS A 1 71 ? -13.581 -0.221 0.653 1.00 96.75 71 LYS A O 1
ATOM 574 N N . TYR A 1 72 ? -11.934 1.160 -0.009 1.00 96.44 72 TYR A N 1
ATOM 575 C CA . TYR A 1 72 ? -11.688 1.814 1.279 1.00 96.44 72 TYR A CA 1
ATOM 576 C C . TYR A 1 72 ? -12.292 3.224 1.320 1.00 96.44 72 TYR A C 1
ATOM 578 O O . TYR A 1 72 ? -11.604 4.219 1.541 1.00 96.44 72 TYR A O 1
ATOM 586 N N . GLN A 1 73 ? -13.603 3.331 1.088 1.00 91.75 73 GLN A N 1
ATOM 587 C CA . GLN A 1 73 ? -14.291 4.626 0.953 1.00 91.75 73 GLN A CA 1
ATOM 588 C C . GLN A 1 73 ? -14.258 5.482 2.230 1.00 91.75 73 GLN A C 1
ATOM 590 O O . GLN A 1 73 ? -14.288 6.711 2.146 1.00 91.75 73 GLN A O 1
ATOM 595 N N . GLN A 1 74 ? -14.181 4.835 3.397 1.00 93.81 74 GLN A N 1
ATOM 596 C CA . GLN A 1 74 ? -14.128 5.497 4.705 1.00 93.81 74 GLN A CA 1
ATOM 597 C C . GLN A 1 74 ? -12.706 5.886 5.131 1.00 93.81 74 GLN A C 1
ATOM 599 O O . GLN A 1 74 ? -12.547 6.621 6.105 1.00 93.81 74 GLN A O 1
ATOM 604 N N . ALA A 1 75 ? -11.676 5.467 4.384 1.00 95.81 75 ALA A N 1
ATOM 605 C CA . ALA A 1 75 ? -10.301 5.794 4.726 1.00 95.81 75 ALA A CA 1
ATOM 606 C C . ALA A 1 75 ? -10.086 7.313 4.692 1.00 95.81 75 ALA A C 1
ATOM 608 O O . ALA A 1 75 ? -10.397 8.008 3.711 1.00 95.81 75 ALA A O 1
ATOM 609 N N . SER A 1 76 ? -9.558 7.839 5.790 1.00 94.19 76 SER A N 1
ATOM 610 C CA . SER A 1 76 ? -9.206 9.247 5.951 1.00 94.19 76 SER A CA 1
ATOM 611 C C . SER A 1 76 ? -7.759 9.512 5.544 1.00 94.19 76 SER A C 1
ATOM 613 O O . SER A 1 76 ? -7.442 10.638 5.169 1.00 94.19 76 SER A O 1
ATOM 615 N N . GLU A 1 77 ? -6.911 8.481 5.543 1.00 95.31 77 GLU A N 1
ATOM 616 C CA . GLU A 1 77 ? -5.485 8.599 5.257 1.00 95.31 77 GLU A CA 1
ATOM 617 C C . GLU A 1 77 ? -4.984 7.477 4.336 1.00 95.31 77 GLU A C 1
ATOM 619 O O . GLU A 1 77 ? -5.240 6.292 4.550 1.00 95.31 77 GLU A O 1
ATOM 624 N N . PHE A 1 78 ? -4.211 7.858 3.326 1.00 96.56 78 PHE A N 1
ATOM 625 C CA . PHE A 1 78 ? -3.487 6.974 2.427 1.00 96.56 78 PHE A CA 1
ATOM 626 C C . PHE A 1 78 ? -1.999 7.296 2.517 1.00 96.56 78 PHE A C 1
ATOM 628 O O . PHE A 1 78 ? -1.600 8.448 2.360 1.00 96.56 78 PHE A O 1
ATOM 635 N N . VAL A 1 79 ? -1.173 6.281 2.747 1.00 95.81 79 VAL A N 1
ATOM 636 C CA . VAL A 1 79 ? 0.255 6.450 3.022 1.00 95.81 79 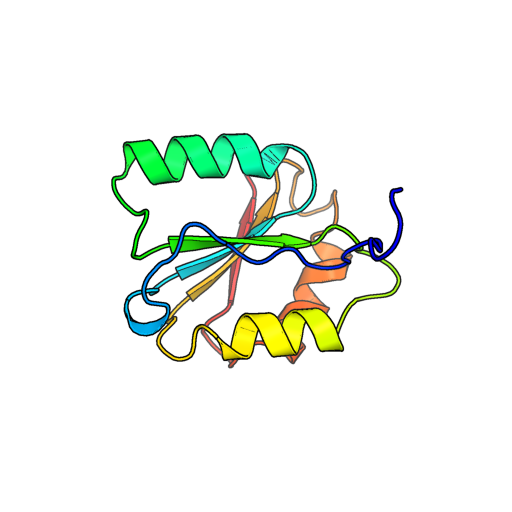VAL A CA 1
ATOM 637 C C . VAL A 1 79 ? 1.072 5.678 2.005 1.00 95.81 79 VAL A C 1
ATOM 639 O O . VAL A 1 79 ? 0.821 4.496 1.812 1.00 95.81 79 VAL A O 1
ATOM 642 N N . TRP A 1 80 ? 2.084 6.289 1.394 1.00 96.25 80 TRP A N 1
ATOM 643 C CA . TRP A 1 80 ? 3.165 5.519 0.765 1.00 96.25 80 TRP A CA 1
ATOM 644 C C . TRP A 1 80 ? 4.297 5.319 1.770 1.00 96.25 80 TRP A C 1
ATOM 646 O O . TRP A 1 80 ? 4.791 6.294 2.344 1.00 96.25 80 TRP A O 1
ATOM 656 N N . CYS A 1 81 ? 4.694 4.065 1.980 1.00 96.06 81 CYS A N 1
ATOM 657 C CA . CYS A 1 81 ? 5.681 3.676 2.974 1.00 96.06 81 CYS A CA 1
ATOM 658 C C . CYS A 1 81 ? 6.826 2.873 2.344 1.00 96.06 81 CYS A C 1
ATOM 660 O O . CYS A 1 81 ? 6.589 1.916 1.605 1.00 96.06 81 CYS A O 1
ATOM 662 N N . GLN A 1 82 ? 8.067 3.264 2.643 1.00 94.31 82 GLN A N 1
ATOM 663 C CA . GLN A 1 82 ? 9.279 2.612 2.137 1.00 94.31 82 GLN A CA 1
ATOM 664 C C . GLN A 1 82 ? 10.422 2.654 3.168 1.00 94.31 82 GLN A C 1
ATOM 666 O O . GLN A 1 82 ? 10.430 3.512 4.053 1.00 94.31 82 GLN A O 1
ATOM 671 N N . GLU A 1 83 ? 11.374 1.723 3.043 1.00 94.38 83 GLU A N 1
ATOM 672 C CA . GLU A 1 83 ? 12.594 1.665 3.870 1.00 94.38 83 GLU A CA 1
ATOM 673 C C . GLU A 1 83 ? 13.654 2.650 3.349 1.00 94.38 83 GLU A C 1
ATOM 675 O O . GLU A 1 83 ? 14.450 3.187 4.114 1.00 94.38 83 GLU A O 1
ATOM 680 N N . GLU A 1 84 ? 13.671 2.895 2.039 1.00 93.00 84 GLU A N 1
ATOM 681 C CA . GLU A 1 84 ? 14.641 3.762 1.386 1.00 93.00 84 GLU A CA 1
ATOM 682 C C . GLU A 1 84 ? 14.391 5.248 1.699 1.00 93.00 84 GLU A C 1
ATOM 684 O O . GLU A 1 84 ? 13.234 5.669 1.766 1.00 93.00 84 GLU A O 1
ATOM 689 N N . PRO A 1 85 ? 15.442 6.089 1.765 1.00 92.31 85 PRO A N 1
ATOM 690 C CA . PRO A 1 85 ? 15.301 7.538 1.902 1.00 92.31 85 PRO A CA 1
ATOM 691 C C . PRO A 1 85 ? 14.407 8.170 0.825 1.00 92.31 85 PRO A C 1
ATOM 693 O O . PRO A 1 85 ? 14.250 7.636 -0.270 1.00 92.31 85 PRO A O 1
ATOM 696 N N . GLN A 1 86 ? 13.872 9.363 1.093 1.00 89.19 86 GLN A N 1
ATOM 697 C CA . GLN A 1 86 ? 12.888 10.029 0.226 1.00 89.19 86 GLN A CA 1
ATOM 698 C C . GLN A 1 86 ? 13.414 10.323 -1.190 1.00 89.19 86 GLN A C 1
ATOM 700 O O . GLN A 1 86 ? 12.660 10.311 -2.160 1.00 89.19 86 GLN A O 1
ATOM 705 N N . ASN A 1 87 ? 14.713 10.591 -1.325 1.00 92.25 87 ASN A N 1
ATOM 706 C CA . ASN A 1 87 ? 15.376 10.807 -2.613 1.00 92.25 87 ASN A CA 1
ATOM 707 C C . ASN A 1 87 ? 15.772 9.497 -3.324 1.00 92.25 87 ASN A C 1
ATOM 709 O O . ASN A 1 87 ? 16.425 9.548 -4.365 1.00 92.25 87 ASN A O 1
ATOM 713 N N . ALA A 1 88 ? 15.397 8.345 -2.769 1.00 93.44 88 ALA A N 1
ATOM 714 C CA . ALA A 1 88 ? 15.679 7.010 -3.273 1.00 93.44 88 ALA A CA 1
ATOM 715 C C . ALA A 1 88 ? 14.398 6.154 -3.324 1.00 93.44 88 ALA A C 1
ATOM 717 O O . ALA A 1 88 ? 13.287 6.601 -3.015 1.00 93.44 88 ALA A O 1
ATOM 718 N N . GLY A 1 89 ? 14.558 4.903 -3.757 1.00 93.19 89 GLY A N 1
ATOM 719 C CA . GLY A 1 89 ? 13.443 3.980 -3.927 1.00 93.19 89 GLY A CA 1
ATOM 720 C C . GLY A 1 89 ? 12.429 4.492 -4.950 1.00 93.19 89 GLY A C 1
ATOM 721 O O . GLY A 1 89 ? 12.777 5.163 -5.925 1.00 93.19 89 GLY A O 1
ATOM 722 N N . ALA A 1 90 ? 11.156 4.171 -4.730 1.00 95.19 90 ALA A N 1
ATOM 723 C CA . ALA A 1 90 ? 10.092 4.508 -5.669 1.00 95.19 90 ALA A CA 1
ATOM 724 C C . ALA A 1 90 ? 9.367 5.820 -5.335 1.00 95.19 90 ALA A C 1
ATOM 726 O O . ALA A 1 90 ? 8.495 6.223 -6.104 1.00 95.19 90 ALA A O 1
ATOM 727 N N . TYR A 1 91 ? 9.720 6.505 -4.240 1.00 94.00 91 TYR A N 1
ATOM 728 C CA . TYR A 1 91 ? 9.026 7.703 -3.757 1.00 94.00 91 TYR A CA 1
ATOM 729 C C . TYR A 1 91 ? 8.760 8.733 -4.864 1.00 94.00 91 TYR A C 1
ATOM 731 O O . TYR A 1 91 ? 7.607 9.076 -5.127 1.00 94.00 91 TYR A O 1
ATOM 739 N N . ALA A 1 92 ? 9.809 9.183 -5.563 1.00 93.94 92 ALA A N 1
ATOM 740 C CA . ALA A 1 92 ? 9.693 10.219 -6.593 1.00 93.94 92 ALA A CA 1
ATOM 741 C C . ALA A 1 92 ? 8.831 9.779 -7.792 1.00 93.94 92 ALA A C 1
ATOM 743 O O . ALA A 1 92 ? 8.226 10.608 -8.472 1.00 93.94 92 ALA A O 1
ATOM 744 N N . PHE A 1 93 ? 8.747 8.470 -8.043 1.00 95.44 93 PHE A N 1
ATOM 745 C CA . PHE A 1 93 ? 7.908 7.907 -9.093 1.00 95.44 93 PHE A CA 1
ATOM 746 C C . PHE A 1 93 ? 6.451 7.744 -8.631 1.00 95.44 93 PHE A C 1
ATOM 748 O O . PHE A 1 93 ? 5.526 8.109 -9.361 1.00 95.44 93 PHE A O 1
ATOM 755 N N . MET A 1 94 ? 6.232 7.225 -7.425 1.00 95.00 94 MET A N 1
ATOM 756 C CA . MET A 1 94 ? 4.912 6.856 -6.913 1.00 95.00 94 MET A CA 1
ATOM 757 C C . MET A 1 94 ? 4.134 8.052 -6.375 1.00 95.00 94 MET A C 1
ATOM 759 O O . MET A 1 94 ? 2.950 8.179 -6.675 1.00 95.00 94 MET A O 1
ATOM 763 N N . SER A 1 95 ? 4.789 8.961 -5.650 1.00 92.19 95 SER A N 1
ATOM 764 C CA . SER A 1 95 ? 4.159 10.116 -4.997 1.00 92.19 95 SER A CA 1
ATOM 765 C C . SER A 1 95 ? 3.254 10.944 -5.925 1.00 92.19 95 SER A C 1
ATOM 767 O O . SER A 1 95 ? 2.053 11.029 -5.652 1.00 92.19 95 SER A O 1
ATOM 769 N N . PRO A 1 96 ? 3.735 11.480 -7.067 1.00 93.75 96 PRO A N 1
ATOM 770 C CA . PRO A 1 96 ? 2.882 12.281 -7.945 1.00 93.75 96 PRO A CA 1
ATOM 771 C C . PRO A 1 96 ? 1.754 11.471 -8.596 1.00 93.75 96 PRO A C 1
ATOM 773 O O . PRO A 1 96 ? 0.723 12.037 -8.944 1.00 93.75 96 PRO A O 1
ATOM 776 N N . ARG A 1 97 ? 1.926 10.155 -8.774 1.00 95.44 97 ARG A N 1
ATOM 777 C CA . ARG A 1 97 ? 0.929 9.285 -9.417 1.00 95.44 97 ARG A CA 1
ATOM 778 C C . ARG A 1 97 ? -0.174 8.875 -8.449 1.00 95.44 97 ARG A C 1
ATOM 780 O O . ARG A 1 97 ? -1.340 8.896 -8.825 1.00 95.44 97 ARG A O 1
ATOM 787 N N . LEU A 1 98 ? 0.178 8.560 -7.205 1.00 94.25 98 LEU A N 1
ATOM 788 C CA . LEU A 1 98 ? -0.781 8.270 -6.140 1.00 94.25 98 LEU A CA 1
ATOM 789 C C . LEU A 1 98 ? -1.623 9.508 -5.807 1.00 94.25 98 LEU A C 1
ATOM 791 O O . LEU A 1 98 ? -2.842 9.392 -5.700 1.00 94.25 98 LEU A O 1
ATOM 795 N N . ASN A 1 99 ? -1.013 10.698 -5.784 1.00 92.88 99 ASN A N 1
ATOM 796 C CA . ASN A 1 99 ? -1.734 11.964 -5.603 1.00 92.88 99 ASN A CA 1
ATOM 797 C C . ASN A 1 99 ? -2.810 12.223 -6.673 1.00 92.88 99 ASN A C 1
ATOM 799 O O . ASN A 1 99 ? -3.762 12.943 -6.409 1.00 92.88 99 ASN A O 1
ATOM 803 N N . GLN A 1 100 ? -2.690 11.645 -7.874 1.00 93.62 100 GLN A N 1
ATOM 804 C CA . GLN A 1 100 ? -3.724 11.763 -8.914 1.00 93.62 100 GLN A CA 1
ATOM 805 C C . GLN A 1 100 ? -4.898 10.794 -8.724 1.00 93.62 100 GLN A C 1
ATOM 807 O O . GLN A 1 100 ? -5.927 10.956 -9.379 1.00 93.62 100 GLN A O 1
ATOM 812 N N . LEU A 1 101 ? -4.736 9.749 -7.907 1.00 92.75 101 LEU A N 1
ATOM 813 C CA . LEU A 1 101 ? -5.762 8.724 -7.682 1.00 92.75 101 LEU A CA 1
ATOM 814 C C . LEU A 1 101 ? -6.514 8.916 -6.367 1.00 92.75 101 LEU A C 1
ATOM 816 O O . LEU A 1 101 ? -7.652 8.467 -6.252 1.00 92.75 101 LEU A O 1
ATOM 820 N N . ILE A 1 102 ? -5.876 9.545 -5.384 1.00 91.81 102 ILE A N 1
ATOM 821 C CA . ILE A 1 102 ? -6.395 9.681 -4.026 1.00 91.81 102 ILE A CA 1
ATOM 822 C C . ILE A 1 102 ? -7.012 11.078 -3.856 1.00 91.81 102 ILE A C 1
ATOM 824 O O . ILE A 1 102 ? -6.452 12.046 -4.375 1.00 91.81 102 ILE A O 1
ATOM 828 N N . PRO A 1 103 ? -8.143 11.218 -3.134 1.00 83.06 103 PRO A N 1
ATOM 829 C CA . PRO A 1 103 ? -8.716 12.525 -2.834 1.00 83.06 103 PRO A CA 1
ATOM 830 C C . PRO A 1 103 ? -7.720 13.471 -2.154 1.00 83.06 103 PRO A C 1
ATOM 832 O O . PRO A 1 103 ? -6.914 13.061 -1.314 1.00 83.06 103 PRO A O 1
ATOM 835 N N . GLU A 1 104 ? -7.813 14.753 -2.500 1.00 81.06 104 GLU A N 1
ATOM 836 C CA . GLU A 1 104 ? -6.947 15.799 -1.960 1.00 81.06 104 GLU A CA 1
ATOM 837 C C . GLU A 1 104 ? -7.015 15.852 -0.423 1.00 81.06 104 GLU A C 1
ATOM 839 O O . GLU A 1 104 ? -8.065 15.636 0.184 1.00 81.06 104 GLU A O 1
ATOM 844 N N . GLY A 1 105 ? -5.869 16.101 0.217 1.00 77.62 105 GLY A N 1
ATOM 845 C CA . GLY A 1 105 ? -5.760 16.182 1.677 1.00 77.62 105 GLY A CA 1
ATOM 846 C C . GLY A 1 105 ? -5.716 14.839 2.415 1.00 77.62 105 GLY A C 1
ATOM 847 O O . GLY A 1 105 ? -5.585 14.845 3.635 1.00 77.62 105 GLY A O 1
ATOM 848 N N . LYS A 1 106 ? -5.782 13.699 1.710 1.00 83.88 106 LYS A N 1
ATOM 849 C CA . LYS A 1 106 ? -5.709 12.362 2.328 1.00 83.88 106 LYS A CA 1
ATOM 850 C C . LYS A 1 106 ? -4.373 11.637 2.144 1.00 83.88 106 LYS A C 1
ATOM 852 O O . LYS A 1 106 ? -4.243 10.524 2.637 1.00 83.88 106 LYS A O 1
ATOM 857 N N . VAL A 1 107 ? -3.395 12.208 1.436 1.00 80.81 107 VAL A N 1
ATOM 858 C CA . VAL A 1 107 ? -2.119 11.524 1.154 1.00 80.81 107 VAL A CA 1
ATOM 859 C C . VAL A 1 107 ? -1.025 11.979 2.110 1.00 80.81 107 VAL A C 1
ATOM 861 O O . VAL A 1 107 ? -0.700 13.164 2.168 1.00 80.81 107 VAL A O 1
ATOM 864 N N . SER A 1 108 ? -0.416 11.027 2.813 1.00 83.50 108 SER A N 1
ATOM 865 C CA . SER A 1 108 ? 0.804 11.228 3.589 1.00 83.50 108 SER A CA 1
ATOM 866 C C . SER A 1 108 ? 1.929 10.325 3.068 1.00 83.50 108 SER A C 1
ATOM 868 O O . SER A 1 108 ? 1.715 9.352 2.341 1.00 83.50 108 SER A O 1
ATOM 870 N N . PHE A 1 109 ? 3.168 10.678 3.394 1.00 80.56 109 PHE A N 1
ATOM 871 C CA . PHE A 1 109 ? 4.343 9.920 2.984 1.00 80.56 109 PHE A CA 1
ATOM 872 C C . PHE A 1 109 ? 5.180 9.617 4.212 1.00 80.56 109 PHE A C 1
ATOM 874 O O . PHE A 1 109 ? 5.559 10.533 4.941 1.00 80.56 109 PHE A O 1
ATOM 881 N N . LEU A 1 110 ? 5.465 8.335 4.428 1.00 80.12 110 LEU A N 1
ATOM 882 C CA . LEU A 1 110 ? 6.290 7.886 5.536 1.00 80.12 110 LEU A CA 1
ATOM 883 C C . LEU A 1 110 ? 7.560 7.245 4.986 1.00 80.12 110 LEU A C 1
ATOM 885 O O . LEU A 1 110 ? 7.524 6.184 4.363 1.00 80.12 110 LEU A O 1
ATOM 889 N N . VAL A 1 111 ? 8.677 7.908 5.249 1.00 73.44 111 VAL A N 1
ATOM 890 C CA . VAL A 1 111 ? 10.024 7.409 4.989 1.00 73.44 111 VAL A CA 1
ATOM 891 C C . VAL A 1 111 ? 10.676 7.175 6.344 1.00 73.44 111 VAL A C 1
ATOM 893 O O . VAL A 1 111 ? 10.550 8.027 7.227 1.00 73.44 111 VAL A O 1
ATOM 896 N N . LYS A 1 112 ? 11.296 6.009 6.522 1.00 63.91 112 LYS A N 1
ATOM 897 C CA . LYS A 1 112 ? 12.020 5.681 7.750 1.00 63.91 112 LYS A CA 1
ATOM 898 C C . LYS A 1 112 ? 13.404 6.329 7.784 1.00 63.91 112 LYS A C 1
ATOM 900 O O . LYS A 1 112 ? 14.003 6.506 6.701 1.00 63.91 112 LYS A O 1
#

Sequence (112 aa):
MGPGTSFQPVLGDSTIEDTSQVEKVVFVSGKFYYDLVKEREQRGMKDRMALVRIEELSPFPKNELKKEIEKYQQASEFVWCQEEPQNAGAYAFMSPRLNQLIPEGKVSFLVK